Protein AF-A0A9E5TZX3-F1 (afdb_monomer)

Structure (mmCIF, N/CA/C/O backbone):
data_AF-A0A9E5TZX3-F1
#
_entry.id   AF-A0A9E5TZX3-F1
#
loop_
_atom_site.group_PDB
_atom_site.id
_atom_site.type_symbol
_atom_site.label_atom_id
_atom_site.label_alt_id
_atom_site.label_comp_id
_atom_site.label_asym_id
_atom_site.label_entity_id
_atom_site.label_seq_id
_atom_site.pdbx_PDB_ins_code
_atom_site.Cartn_x
_atom_site.Cartn_y
_atom_site.Cartn_z
_atom_site.occupancy
_atom_site.B_iso_or_equiv
_atom_site.auth_seq_id
_atom_site.auth_comp_id
_atom_site.auth_asym_id
_atom_site.auth_atom_id
_atom_site.pdbx_PDB_model_num
ATOM 1 N N . MET A 1 1 ? -10.973 85.812 -23.151 1.00 41.50 1 MET A N 1
ATOM 2 C CA . MET A 1 1 ? -11.802 84.598 -23.321 1.00 41.50 1 MET A CA 1
ATOM 3 C C . MET A 1 1 ? -11.166 83.493 -22.477 1.00 41.50 1 MET A C 1
ATOM 5 O O . MET A 1 1 ? -10.031 83.138 -22.777 1.00 41.50 1 MET A O 1
ATOM 9 N N . PRO A 1 2 ? -11.773 83.085 -21.348 1.00 46.34 2 PRO A N 1
ATOM 10 C CA . PRO A 1 2 ? -11.132 82.252 -20.332 1.00 46.34 2 PRO A CA 1
ATOM 11 C C . PRO A 1 2 ? -11.208 80.747 -20.638 1.00 46.34 2 PRO A C 1
ATOM 13 O O . PRO A 1 2 ? -11.978 80.289 -21.475 1.00 46.34 2 PRO A O 1
ATOM 16 N N . ARG A 1 3 ? -10.344 80.019 -19.928 1.00 48.78 3 ARG A N 1
ATOM 17 C CA . ARG A 1 3 ? -10.012 78.592 -20.003 1.00 48.78 3 ARG A CA 1
ATOM 18 C C . ARG A 1 3 ? -11.209 77.683 -19.683 1.00 48.78 3 ARG A C 1
ATOM 20 O O . ARG A 1 3 ? -11.773 77.789 -18.599 1.00 48.78 3 ARG A O 1
ATOM 27 N N . GLY A 1 4 ? -11.531 76.758 -20.589 1.00 44.69 4 GLY A N 1
ATOM 28 C CA . GLY A 1 4 ? -12.412 75.616 -20.331 1.00 44.69 4 GLY A CA 1
ATOM 29 C C . GLY A 1 4 ? -11.604 74.429 -19.804 1.00 44.69 4 GLY A C 1
ATOM 30 O O . GLY A 1 4 ? -10.664 73.973 -20.447 1.00 44.69 4 GLY A O 1
ATOM 31 N N . LEU A 1 5 ? -11.950 73.991 -18.600 1.00 48.12 5 LEU A N 1
ATOM 32 C CA . LEU A 1 5 ? -11.351 72.911 -17.824 1.00 48.12 5 LEU A CA 1
ATOM 33 C C . LEU A 1 5 ? -11.758 71.542 -18.410 1.00 48.12 5 LEU A C 1
ATOM 35 O O . LEU A 1 5 ? -12.945 71.231 -18.462 1.00 48.12 5 LEU A O 1
ATOM 39 N N . LEU A 1 6 ? -10.795 70.723 -18.842 1.00 48.78 6 LEU A N 1
ATOM 40 C CA . LEU A 1 6 ? -11.021 69.313 -19.188 1.00 48.78 6 LEU A CA 1
ATOM 41 C C . LEU A 1 6 ? -11.159 68.498 -17.889 1.00 48.78 6 LEU A C 1
ATOM 43 O O . LEU A 1 6 ? -10.180 68.336 -17.161 1.00 48.78 6 LEU A O 1
ATOM 47 N N . LEU A 1 7 ? -12.360 67.992 -17.591 1.00 45.75 7 LEU A N 1
ATOM 48 C CA . LEU A 1 7 ? -12.565 66.951 -16.573 1.00 45.75 7 LEU A CA 1
ATOM 49 C C . LEU A 1 7 ? -12.039 65.602 -17.106 1.00 45.75 7 LEU A C 1
ATOM 51 O O . LEU A 1 7 ? -12.399 65.232 -18.226 1.00 45.75 7 LEU A O 1
ATOM 55 N N . PRO A 1 8 ? -11.263 64.817 -16.337 1.00 48.97 8 PRO A N 1
ATOM 56 C CA . PRO A 1 8 ? -10.962 63.443 -16.715 1.00 48.97 8 PRO A CA 1
ATOM 57 C C . PRO A 1 8 ? -12.186 62.549 -16.456 1.00 48.97 8 PRO A C 1
ATOM 59 O O . PRO A 1 8 ? -12.740 62.543 -15.355 1.00 48.97 8 PRO A O 1
ATOM 62 N N . LEU A 1 9 ? -12.605 61.782 -17.471 1.00 49.41 9 LEU A N 1
ATOM 63 C CA . LEU A 1 9 ? -13.592 60.710 -17.319 1.00 49.41 9 LEU A CA 1
ATOM 64 C C . LEU A 1 9 ? -13.092 59.717 -16.261 1.00 49.41 9 LEU A C 1
ATOM 66 O O . LEU A 1 9 ? -12.065 59.064 -16.438 1.00 49.41 9 LEU A O 1
ATOM 70 N N . SER A 1 10 ? -13.827 59.601 -15.161 1.00 49.81 10 SER A N 1
ATOM 71 C CA . SER A 1 10 ? -13.577 58.605 -14.125 1.00 49.81 10 SER A CA 1
ATOM 72 C C . SER A 1 10 ? -14.001 57.229 -14.644 1.00 49.81 10 SER A C 1
ATOM 74 O O . SER A 1 10 ? -15.186 56.971 -14.845 1.00 49.81 10 SER A O 1
ATOM 76 N N . PHE A 1 11 ? -13.033 56.347 -14.885 1.00 47.84 11 PHE A N 1
ATOM 77 C CA . PHE A 1 11 ? -13.274 54.937 -15.187 1.00 47.84 11 PHE A CA 1
ATOM 78 C C . PHE A 1 11 ? -13.738 54.236 -13.899 1.00 47.84 11 PHE A C 1
ATOM 80 O O . PHE A 1 11 ? -12.927 53.898 -13.040 1.00 47.84 11 PHE A O 1
ATOM 87 N N . ILE A 1 12 ? -15.047 54.038 -13.736 1.00 52.88 12 ILE A N 1
ATOM 88 C CA . ILE A 1 12 ? -15.587 53.135 -12.711 1.00 52.88 12 ILE A CA 1
ATOM 89 C C . ILE A 1 12 ? -15.496 51.720 -13.289 1.00 52.88 12 ILE A C 1
ATOM 91 O O . ILE A 1 12 ? -16.363 51.277 -14.038 1.00 52.88 12 ILE A O 1
ATOM 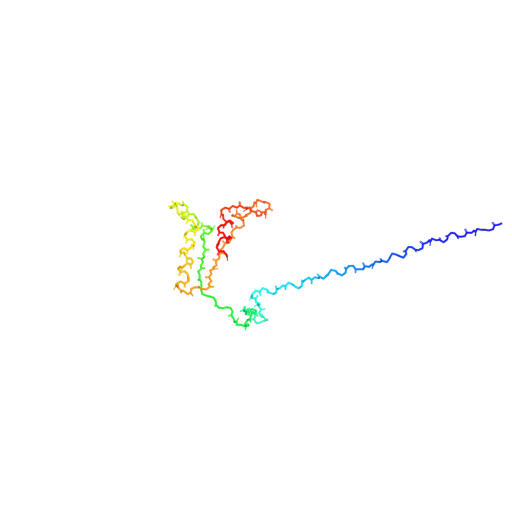95 N N . GLY A 1 13 ? -14.393 51.033 -12.995 1.00 52.88 13 GLY A N 1
ATOM 96 C CA . GLY A 1 13 ? -14.243 49.609 -13.278 1.00 52.88 13 GLY A CA 1
ATOM 97 C C . GLY A 1 13 ? -15.092 48.796 -12.305 1.00 52.88 13 GLY A C 1
ATOM 98 O O . GLY A 1 13 ? -14.776 48.718 -11.121 1.00 52.88 13 GLY A O 1
ATOM 99 N N . LEU A 1 14 ? -16.175 48.201 -12.804 1.00 54.53 14 LEU A N 1
ATOM 100 C CA . LEU A 1 14 ? -16.990 47.223 -12.090 1.00 54.53 14 LEU A CA 1
ATOM 101 C C . LEU A 1 14 ? -16.194 45.913 -11.958 1.00 54.53 14 LEU A C 1
ATOM 103 O O . LEU A 1 14 ? -16.202 45.080 -12.862 1.00 54.53 14 LEU A O 1
ATOM 107 N N . THR A 1 15 ? -15.479 45.724 -10.851 1.00 58.56 15 THR A N 1
ATOM 108 C CA . THR A 1 15 ? -14.862 44.437 -10.510 1.00 58.56 15 THR A CA 1
ATOM 109 C C . THR A 1 15 ? -15.933 43.491 -9.970 1.00 58.56 15 THR A C 1
ATOM 111 O O . THR A 1 15 ? -16.191 43.418 -8.771 1.00 58.56 15 THR A O 1
ATOM 114 N N . ALA A 1 16 ? -16.586 42.753 -10.870 1.00 56.94 16 ALA A N 1
ATOM 115 C CA . ALA A 1 16 ? -17.366 41.581 -10.492 1.00 56.94 16 ALA A CA 1
ATOM 116 C C . ALA A 1 16 ? -16.401 40.524 -9.928 1.00 56.94 16 ALA A C 1
ATOM 118 O O . ALA A 1 16 ? -15.657 39.886 -10.672 1.00 56.94 16 ALA A O 1
ATOM 119 N N . GLY A 1 17 ? -16.362 40.392 -8.602 1.00 56.19 17 GLY A N 1
ATOM 120 C CA . GLY A 1 17 ? -15.585 39.357 -7.931 1.00 56.19 17 GLY A CA 1
ATOM 121 C C . GLY A 1 17 ? -16.085 37.976 -8.345 1.00 56.19 17 GLY A C 1
ATOM 122 O O . GLY A 1 17 ? -17.207 37.597 -8.013 1.00 56.19 17 GLY A O 1
ATOM 123 N N . LEU A 1 18 ? -15.253 37.222 -9.068 1.00 60.59 18 LEU A N 1
ATOM 124 C CA . LEU A 1 18 ? -15.419 35.779 -9.198 1.00 60.59 18 LEU A CA 1
ATOM 125 C C . LEU A 1 18 ? -15.221 35.169 -7.807 1.00 60.59 18 LEU A C 1
ATOM 127 O O . LEU A 1 18 ? -14.093 35.035 -7.336 1.00 60.59 18 LEU A O 1
ATOM 131 N N . PHE A 1 19 ? -16.314 34.799 -7.146 1.00 61.56 19 PHE A N 1
ATOM 132 C CA . PHE A 1 19 ? -16.251 33.888 -6.011 1.00 61.56 19 PHE A CA 1
ATOM 133 C C . PHE A 1 19 ? -15.988 32.490 -6.565 1.00 61.56 19 PHE A C 1
ATOM 135 O O . PHE A 1 19 ? -16.896 31.813 -7.043 1.00 61.56 19 PHE A O 1
ATOM 142 N N . THR A 1 20 ? -14.728 32.064 -6.547 1.00 63.97 20 THR A N 1
ATOM 143 C CA . THR A 1 20 ? -14.392 30.655 -6.722 1.00 63.97 20 THR A CA 1
ATOM 144 C C . THR A 1 20 ? -14.916 29.905 -5.501 1.00 63.97 20 THR A C 1
ATOM 146 O O . THR A 1 20 ? -14.498 30.153 -4.371 1.00 63.97 20 THR A O 1
ATOM 149 N N . SER A 1 21 ? -15.872 28.997 -5.704 1.00 62.69 21 SER A N 1
ATOM 150 C CA . SER A 1 21 ? -16.239 28.038 -4.668 1.00 62.69 21 SER A CA 1
ATOM 151 C C . SER A 1 21 ? -15.019 27.158 -4.404 1.00 62.69 21 SER A C 1
ATOM 153 O O . SER A 1 21 ? -14.665 26.322 -5.236 1.00 62.69 21 SER A O 1
ATOM 155 N N . VAL A 1 22 ? -14.354 27.356 -3.268 1.00 63.41 22 VAL A N 1
ATOM 156 C CA . VAL A 1 22 ? -13.408 26.368 -2.749 1.00 63.41 22 VAL A CA 1
ATOM 157 C C . VAL A 1 22 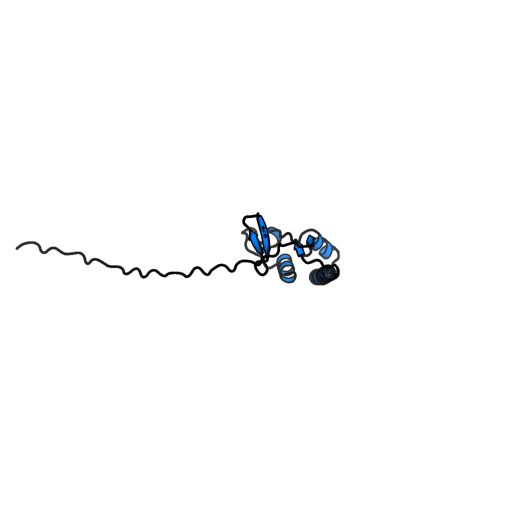? -14.244 25.134 -2.421 1.00 63.41 22 VAL A C 1
ATOM 159 O O . VAL A 1 22 ? -15.061 25.167 -1.502 1.00 63.41 22 VAL A O 1
ATOM 162 N N . GLY A 1 23 ? -14.116 24.082 -3.231 1.00 55.62 23 GLY A N 1
ATOM 163 C CA . GLY A 1 23 ? -14.750 22.801 -2.941 1.00 55.62 23 GLY A CA 1
ATOM 164 C C . GLY A 1 23 ? -14.290 22.327 -1.566 1.00 55.62 23 GLY A C 1
ATOM 165 O O . GLY A 1 23 ? -13.094 22.353 -1.273 1.00 55.62 23 GLY A O 1
ATOM 166 N N . ALA A 1 24 ? -15.231 21.946 -0.702 1.00 61.62 24 ALA A N 1
ATOM 167 C CA . ALA A 1 24 ? -14.885 21.322 0.563 1.00 61.62 24 ALA A CA 1
ATOM 168 C C . ALA A 1 24 ? -14.105 20.038 0.254 1.00 61.62 24 ALA A C 1
ATOM 170 O O . ALA A 1 24 ? -14.626 19.155 -0.426 1.00 61.62 24 ALA A O 1
ATOM 171 N N . GLN A 1 25 ? -12.856 19.957 0.716 1.00 61.59 25 GLN A N 1
ATOM 172 C CA . GLN A 1 25 ? -12.079 18.723 0.671 1.00 61.59 25 GLN A CA 1
ATOM 173 C C . GLN A 1 25 ? -12.906 17.645 1.381 1.00 61.59 25 GLN A C 1
ATOM 175 O O . GLN A 1 25 ? -13.232 17.813 2.562 1.00 61.59 25 GLN A O 1
ATOM 180 N N . GLU A 1 26 ? -13.279 16.571 0.679 1.00 66.75 26 GLU A N 1
ATOM 181 C CA . GLU A 1 26 ? -13.910 15.438 1.351 1.00 66.75 26 GLU A CA 1
ATOM 182 C C . GLU A 1 26 ? -12.980 14.968 2.469 1.00 66.75 26 GLU A C 1
ATOM 184 O O . GLU A 1 26 ? -11.767 14.821 2.280 1.00 66.75 26 GLU A O 1
ATOM 189 N N . ARG A 1 27 ? -13.539 14.810 3.673 1.00 72.06 27 ARG A N 1
ATOM 190 C CA . ARG A 1 27 ? -12.763 14.295 4.798 1.00 72.06 27 ARG A CA 1
ATOM 191 C C . ARG A 1 27 ? -12.315 12.887 4.426 1.00 72.06 27 ARG A C 1
ATOM 193 O O . ARG A 1 27 ? -13.145 12.062 4.052 1.00 72.06 27 ARG A O 1
ATOM 200 N N . GLY A 1 28 ? -11.007 12.645 4.519 1.00 85.81 28 GLY A N 1
ATOM 201 C CA . GLY A 1 28 ? -10.438 11.315 4.328 1.00 85.81 28 GLY A CA 1
ATOM 202 C C . GLY A 1 28 ? -11.081 10.293 5.274 1.00 85.81 28 GLY A C 1
ATOM 203 O O . GLY A 1 28 ? -11.766 10.671 6.223 1.00 85.81 28 GLY A O 1
ATOM 204 N N . PRO A 1 29 ? -10.854 8.990 5.059 1.00 92.88 29 PRO A N 1
ATOM 205 C CA . PRO A 1 29 ? -11.552 7.933 5.795 1.00 92.88 29 PRO A CA 1
ATOM 206 C C . PRO A 1 29 ? -11.255 7.937 7.303 1.00 92.88 29 PRO A C 1
ATOM 208 O O . PRO A 1 29 ? -11.999 7.332 8.076 1.00 92.88 29 PRO A O 1
ATOM 211 N N . VAL A 1 30 ? -10.188 8.622 7.726 1.00 95.81 30 VAL A N 1
ATOM 212 C CA . VAL A 1 30 ? -9.738 8.732 9.113 1.00 95.81 30 VAL A CA 1
ATOM 213 C C . VAL A 1 30 ? -9.601 10.202 9.506 1.00 95.81 30 VAL A C 1
ATOM 215 O O . VAL A 1 30 ? -9.040 11.014 8.772 1.00 95.81 30 VAL A O 1
ATOM 218 N N . THR A 1 31 ? -10.069 10.525 10.707 1.00 95.94 31 THR A N 1
ATOM 219 C CA . THR A 1 31 ? -9.879 11.817 11.382 1.00 95.94 31 THR A CA 1
ATOM 220 C C . THR A 1 31 ? -9.116 11.623 12.685 1.00 95.94 31 THR A C 1
ATOM 222 O O . THR A 1 31 ? -9.272 10.586 13.324 1.00 95.94 31 THR A O 1
ATOM 225 N N . VAL A 1 32 ? -8.341 12.621 13.110 1.00 96.06 32 VAL A N 1
ATOM 226 C CA . VAL A 1 32 ? -7.682 12.641 14.427 1.00 96.06 32 VAL A CA 1
ATOM 227 C C . VAL A 1 32 ? -8.486 13.556 15.348 1.00 96.06 32 VAL A C 1
ATOM 229 O O . VAL A 1 32 ? -8.735 14.705 14.985 1.00 96.06 32 VAL A O 1
ATOM 232 N N . GLY A 1 33 ? -8.942 13.042 16.490 1.00 93.44 33 GLY A N 1
ATOM 233 C CA . GLY A 1 33 ? -9.654 13.836 17.492 1.00 93.44 33 GLY A CA 1
ATOM 234 C C . GLY A 1 33 ? -8.728 14.778 18.267 1.00 93.44 33 GLY A C 1
ATOM 235 O O . GLY A 1 33 ? -7.507 14.632 18.235 1.00 93.44 33 GLY A O 1
ATOM 236 N N . ASP A 1 34 ? -9.310 15.720 19.015 1.00 95.88 34 ASP A N 1
ATOM 237 C CA . ASP A 1 34 ? -8.558 16.609 19.922 1.00 95.88 34 ASP A CA 1
ATOM 238 C C . ASP A 1 34 ? -7.853 15.830 21.054 1.00 95.88 34 ASP A C 1
ATOM 240 O O . ASP A 1 34 ? -6.902 16.317 21.663 1.00 95.88 34 ASP A O 1
ATOM 244 N N . ASP A 1 35 ? -8.304 14.599 21.314 1.00 97.25 35 ASP A N 1
ATOM 245 C CA . ASP A 1 35 ? -7.683 13.606 22.197 1.00 97.25 35 ASP A CA 1
ATOM 246 C C . ASP A 1 35 ? -6.477 12.888 21.557 1.00 97.25 35 ASP A C 1
ATOM 248 O O . ASP A 1 35 ? -5.836 12.060 22.202 1.00 97.25 35 ASP A O 1
ATOM 252 N N . GLY A 1 36 ? -6.157 13.194 20.296 1.00 96.94 36 GLY A N 1
ATOM 253 C CA . GLY A 1 36 ? -5.088 12.566 19.523 1.00 96.94 36 GLY A CA 1
ATOM 254 C C . GLY A 1 36 ? -5.442 11.188 18.954 1.00 96.94 36 GLY A C 1
ATOM 255 O O . GLY A 1 36 ? -4.576 10.544 18.361 1.00 96.94 36 GLY A O 1
ATOM 256 N N . VAL A 1 37 ? -6.686 10.718 19.106 1.00 97.81 37 VAL A N 1
ATOM 257 C CA . VAL A 1 37 ? -7.098 9.373 18.678 1.00 97.81 37 VAL A CA 1
ATOM 258 C C . VAL A 1 37 ? -7.558 9.384 17.220 1.00 97.81 37 VAL A C 1
ATOM 260 O O . VAL A 1 37 ? -8.407 10.186 16.824 1.00 97.81 37 VAL A O 1
ATOM 263 N N . MET A 1 38 ? -7.027 8.461 16.411 1.00 97.50 38 MET A N 1
ATOM 264 C CA . MET A 1 38 ? -7.499 8.226 15.043 1.00 97.50 38 MET A CA 1
ATOM 265 C C . MET A 1 38 ? -8.845 7.502 15.058 1.00 97.50 38 MET A C 1
ATOM 267 O O . MET A 1 38 ? -8.999 6.472 15.712 1.00 97.50 38 MET A O 1
ATOM 271 N N . ARG A 1 39 ? -9.821 8.019 14.310 1.00 97.69 39 ARG A N 1
ATOM 272 C CA . ARG A 1 39 ? -11.176 7.468 14.213 1.00 97.69 39 ARG A CA 1
ATOM 273 C C . ARG A 1 39 ? -11.636 7.384 12.771 1.00 97.69 39 ARG A C 1
ATOM 275 O O . ARG A 1 39 ? -11.421 8.319 11.998 1.00 97.69 39 ARG A O 1
ATOM 282 N N . TRP A 1 40 ? -12.322 6.299 12.429 1.00 97.06 40 TRP A N 1
ATOM 283 C CA . TRP A 1 40 ? -12.995 6.170 11.142 1.00 97.06 40 TRP A CA 1
ATOM 284 C C . TRP A 1 40 ? -14.066 7.248 11.008 1.00 97.06 40 TRP A C 1
ATOM 286 O O . TRP A 1 40 ? -14.967 7.335 11.840 1.00 97.06 40 TRP A O 1
ATOM 296 N N . THR A 1 41 ? -14.018 8.045 9.944 1.00 95.75 41 THR A N 1
ATOM 297 C CA . THR A 1 41 ? -14.996 9.121 9.718 1.00 95.75 41 THR A CA 1
ATOM 298 C C . THR A 1 41 ? -16.419 8.582 9.572 1.00 95.75 41 THR A C 1
ATOM 300 O O . THR A 1 41 ? -17.368 9.235 9.995 1.00 95.75 41 THR A O 1
ATOM 303 N N . ALA A 1 42 ? -16.572 7.367 9.039 1.00 94.88 42 ALA A N 1
ATOM 304 C CA . ALA A 1 42 ? -17.873 6.737 8.836 1.00 94.88 42 ALA A CA 1
ATOM 305 C C . ALA A 1 42 ? -18.560 6.279 10.137 1.00 94.88 42 ALA A C 1
ATOM 307 O O . ALA A 1 42 ? -19.786 6.254 10.196 1.00 94.88 42 ALA A O 1
ATOM 308 N N . THR A 1 43 ? -17.800 5.893 11.169 1.00 95.81 43 THR A N 1
ATOM 309 C CA . THR A 1 43 ? -18.358 5.232 12.369 1.00 95.81 43 THR A CA 1
ATOM 310 C C . THR A 1 43 ? -17.998 5.917 13.684 1.00 95.81 43 THR A C 1
ATOM 312 O O . THR A 1 43 ? -18.624 5.643 14.703 1.00 95.81 43 THR A O 1
ATOM 315 N N . GLY A 1 44 ? -16.975 6.774 13.698 1.00 95.50 44 GLY A N 1
ATOM 316 C CA . GLY A 1 44 ? -16.381 7.331 14.916 1.00 95.50 44 GLY A CA 1
ATOM 317 C C . GLY A 1 44 ? -15.596 6.313 15.757 1.00 95.50 44 GLY A C 1
ATOM 318 O O . GLY A 1 44 ? -15.015 6.682 16.783 1.00 95.50 44 GLY A O 1
ATOM 319 N N . ALA A 1 45 ? -15.550 5.043 15.343 1.00 97.19 45 ALA A N 1
ATOM 320 C CA . ALA A 1 45 ? -14.784 4.013 16.029 1.00 97.19 45 ALA A CA 1
ATOM 321 C C . ALA A 1 45 ? -13.282 4.303 15.921 1.00 97.19 45 ALA A C 1
ATOM 323 O O . ALA A 1 45 ? -12.817 4.818 14.903 1.00 97.19 45 ALA A O 1
ATOM 324 N N . GLU A 1 46 ? -12.538 3.974 16.976 1.00 97.94 46 GLU A N 1
ATOM 325 C CA . GLU A 1 46 ? -11.078 4.062 16.972 1.00 97.94 46 GLU A CA 1
ATOM 326 C C . GLU A 1 46 ? -10.490 3.173 15.871 1.00 97.94 46 GLU A C 1
ATOM 328 O O . GLU A 1 46 ? -10.960 2.057 15.635 1.00 97.94 46 GLU A O 1
ATOM 333 N N . VAL A 1 47 ? -9.476 3.685 15.177 1.00 97.50 47 VAL A N 1
ATOM 334 C CA . VAL A 1 47 ? -8.735 2.909 14.186 1.00 97.50 47 VAL A CA 1
ATOM 335 C C . VAL A 1 47 ? -7.789 1.969 14.922 1.00 97.50 47 VAL A C 1
ATOM 337 O O . VAL A 1 47 ? -6.764 2.393 15.449 1.00 97.50 47 VAL A O 1
ATOM 340 N N . ALA A 1 48 ? -8.125 0.685 14.924 1.00 96.56 48 ALA A N 1
ATOM 341 C CA . ALA A 1 48 ? -7.283 -0.387 15.432 1.00 96.56 48 ALA A CA 1
ATOM 342 C C . ALA A 1 48 ? -7.124 -1.434 14.327 1.00 96.56 48 ALA A C 1
ATOM 344 O O . ALA A 1 48 ? -8.059 -2.177 14.050 1.00 96.56 48 ALA A O 1
ATOM 345 N N . GLN A 1 49 ? -5.960 -1.442 13.680 1.00 96.25 49 GLN A N 1
ATOM 346 C CA . GLN A 1 49 ? -5.641 -2.344 12.574 1.00 96.25 49 GLN A CA 1
ATOM 347 C C . GLN A 1 49 ? -4.546 -3.330 12.984 1.00 96.25 49 GLN A C 1
ATOM 349 O O . GLN A 1 49 ? -3.592 -2.967 13.679 1.00 96.25 49 GLN A O 1
ATOM 354 N N . PHE A 1 50 ? -4.664 -4.570 12.525 1.00 97.50 50 PHE A N 1
ATOM 355 C CA . PHE A 1 50 ? -3.691 -5.633 12.711 1.00 97.50 50 PHE A CA 1
ATOM 356 C C . PHE A 1 50 ? -3.126 -6.065 11.356 1.00 97.50 50 PHE A C 1
ATOM 358 O O . PHE A 1 50 ? -3.819 -6.625 10.506 1.00 97.50 50 PHE A O 1
ATOM 365 N N . GLY A 1 51 ? -1.836 -5.795 11.158 1.00 96.94 51 GLY A N 1
ATOM 366 C CA . GLY A 1 51 ? -1.224 -5.881 9.841 1.00 96.94 51 GLY A CA 1
ATOM 367 C C . GLY A 1 51 ? 0.260 -6.207 9.840 1.00 96.94 51 GLY A C 1
ATOM 368 O O . GLY A 1 51 ? 0.883 -6.441 10.878 1.00 96.94 51 GLY A O 1
ATOM 369 N N . VAL A 1 52 ? 0.837 -6.200 8.640 1.00 96.62 52 VAL A N 1
ATOM 370 C CA . VAL A 1 52 ? 2.253 -6.510 8.391 1.00 96.62 52 VAL A CA 1
ATOM 371 C C . VAL A 1 52 ? 2.958 -5.378 7.651 1.00 96.62 52 VAL A C 1
ATOM 373 O O . VAL A 1 52 ? 2.332 -4.550 6.996 1.00 96.62 52 VAL A O 1
ATOM 376 N N . ASN A 1 53 ? 4.289 -5.343 7.719 1.00 96.38 53 ASN A N 1
ATOM 377 C CA . ASN A 1 53 ? 5.060 -4.527 6.783 1.00 96.38 53 ASN A CA 1
ATOM 378 C C . ASN A 1 53 ? 5.162 -5.284 5.461 1.00 96.38 53 ASN A C 1
ATOM 380 O O . ASN A 1 53 ? 5.638 -6.420 5.444 1.00 96.38 53 ASN A O 1
ATOM 384 N N . TYR A 1 54 ? 4.748 -4.650 4.370 1.00 96.31 54 TYR A N 1
ATOM 385 C CA . TYR A 1 54 ? 4.748 -5.256 3.050 1.00 96.31 54 TYR A CA 1
ATOM 386 C C . TYR A 1 54 ? 5.642 -4.477 2.092 1.00 96.31 54 TYR A C 1
ATOM 388 O O . TYR A 1 54 ? 5.658 -3.248 2.085 1.00 96.31 54 TYR A O 1
ATOM 396 N N . SER A 1 55 ? 6.446 -5.207 1.319 1.00 95.69 55 SER A N 1
ATOM 397 C CA . SER A 1 55 ? 7.483 -4.615 0.471 1.00 95.69 55 SER A CA 1
ATOM 398 C C . SER A 1 55 ? 7.587 -5.267 -0.902 1.00 95.69 55 SER A C 1
ATOM 400 O O . SER A 1 55 ? 8.596 -5.088 -1.552 1.00 95.69 55 SER A O 1
ATOM 402 N N . ALA A 1 56 ? 6.606 -6.028 -1.393 1.00 96.38 56 ALA A N 1
ATOM 403 C CA . ALA A 1 56 ? 6.743 -6.643 -2.723 1.00 96.38 56 ALA A CA 1
ATOM 404 C C . ALA A 1 56 ? 7.010 -5.639 -3.864 1.00 96.38 56 ALA A C 1
ATOM 406 O O . ALA A 1 56 ? 7.868 -5.942 -4.699 1.00 96.38 56 ALA A O 1
ATOM 407 N N . PRO A 1 57 ? 6.397 -4.435 -3.877 1.00 96.50 57 PRO A N 1
ATOM 408 C CA . PRO A 1 57 ? 6.710 -3.439 -4.898 1.00 96.50 57 PRO A CA 1
ATOM 409 C C . PRO A 1 57 ? 8.086 -2.779 -4.722 1.00 96.50 57 PRO A C 1
ATOM 411 O O . PRO A 1 57 ? 8.537 -2.100 -5.634 1.00 96.50 57 PRO A O 1
ATOM 414 N N . PHE A 1 58 ? 8.773 -2.957 -3.584 1.00 95.81 58 PHE A N 1
ATOM 415 C CA . PHE A 1 58 ? 9.962 -2.172 -3.226 1.00 95.81 58 PHE A CA 1
ATOM 416 C C . PHE A 1 58 ? 11.056 -2.962 -2.473 1.00 95.81 58 PHE A C 1
ATOM 418 O O . PHE A 1 58 ? 10.899 -4.113 -2.080 1.00 95.81 58 PHE A O 1
ATOM 425 N N . ALA A 1 59 ? 12.216 -2.352 -2.228 1.00 91.56 59 ALA A N 1
ATOM 426 C CA . ALA A 1 59 ? 13.256 -2.883 -1.336 1.00 91.56 59 ALA A CA 1
ATOM 427 C C . ALA A 1 59 ? 13.547 -4.407 -1.423 1.00 91.56 59 ALA A C 1
ATOM 429 O O . ALA A 1 59 ? 13.967 -4.911 -2.465 1.00 91.56 59 ALA A O 1
ATOM 430 N N . HIS A 1 60 ? 13.472 -5.137 -0.299 1.00 92.75 60 HIS A N 1
ATOM 431 C CA . HIS A 1 60 ? 14.014 -6.496 -0.196 1.00 92.75 60 HIS A CA 1
ATOM 432 C C . HIS A 1 60 ? 13.168 -7.529 -0.943 1.00 92.75 60 HIS A C 1
ATOM 434 O O . HIS A 1 60 ? 13.734 -8.322 -1.693 1.00 92.75 60 HIS A O 1
ATOM 440 N N . ALA A 1 61 ? 11.844 -7.529 -0.763 1.00 94.88 61 ALA A N 1
ATOM 441 C CA . ALA A 1 61 ? 10.982 -8.506 -1.427 1.00 94.88 61 ALA A CA 1
ATOM 442 C C . ALA A 1 61 ? 10.987 -8.304 -2.950 1.00 94.88 61 ALA A C 1
ATOM 444 O O . ALA A 1 61 ? 11.162 -9.277 -3.681 1.00 94.88 61 ALA A O 1
ATOM 445 N N . TYR A 1 62 ? 10.965 -7.053 -3.427 1.00 96.81 62 TYR A N 1
ATOM 446 C CA . TYR A 1 62 ? 11.122 -6.750 -4.851 1.00 96.81 62 TYR A CA 1
ATOM 447 C C . TYR A 1 62 ? 12.390 -7.371 -5.458 1.00 96.81 62 TYR A C 1
ATOM 449 O O . TYR A 1 62 ? 12.340 -8.011 -6.517 1.00 96.81 62 TYR A O 1
ATOM 457 N N . ARG A 1 63 ? 13.540 -7.213 -4.784 1.00 96.06 63 ARG A N 1
ATOM 458 C CA . ARG A 1 63 ? 14.817 -7.790 -5.236 1.00 96.06 63 ARG A CA 1
ATOM 459 C C . ARG A 1 63 ? 14.818 -9.313 -5.154 1.00 96.06 63 ARG A C 1
ATOM 461 O O . ARG A 1 63 ? 15.282 -9.951 -6.093 1.00 96.06 63 ARG A O 1
ATOM 468 N N . ALA A 1 64 ? 14.290 -9.883 -4.072 1.00 97.19 64 ALA A N 1
ATOM 469 C CA . ALA A 1 64 ? 14.239 -11.328 -3.869 1.00 97.19 64 ALA A CA 1
ATOM 470 C C . ALA A 1 64 ? 13.406 -12.024 -4.955 1.00 97.19 64 ALA A C 1
ATOM 472 O O . ALA A 1 64 ? 13.884 -12.972 -5.573 1.00 97.19 64 ALA A O 1
ATOM 473 N N . PHE A 1 65 ? 12.211 -11.509 -5.264 1.00 97.25 65 PHE A N 1
ATOM 474 C CA . PHE A 1 65 ? 11.388 -12.048 -6.349 1.00 97.25 65 PHE A CA 1
ATOM 475 C C . PHE A 1 65 ? 12.096 -11.965 -7.705 1.00 97.25 65 PHE A C 1
ATOM 477 O O . PHE A 1 65 ? 12.080 -12.932 -8.462 1.00 97.25 65 PHE A O 1
ATOM 484 N N . GLY A 1 66 ? 12.803 -10.861 -7.972 1.00 96.69 66 GLY A N 1
ATOM 485 C CA . GLY A 1 66 ? 13.601 -10.710 -9.191 1.00 96.69 66 GLY A CA 1
ATOM 486 C C . GLY A 1 66 ? 14.744 -11.719 -9.299 1.00 96.69 66 GLY A C 1
ATOM 487 O O . GLY A 1 66 ? 14.948 -12.304 -10.357 1.00 96.69 66 GLY A O 1
ATOM 488 N N . GLN A 1 67 ? 15.464 -11.965 -8.202 1.00 97.69 67 GLN A N 1
ATOM 489 C CA . GLN A 1 67 ? 16.546 -12.956 -8.153 1.00 97.69 67 GLN A CA 1
ATOM 490 C C . GLN A 1 67 ? 16.042 -14.387 -8.368 1.00 97.69 67 GLN A C 1
ATOM 492 O O . GLN A 1 67 ? 16.753 -15.207 -8.943 1.00 97.69 67 GLN A O 1
ATOM 497 N N . LEU A 1 68 ? 14.821 -14.677 -7.921 1.00 97.38 68 LEU A N 1
ATOM 498 C CA . LEU A 1 68 ? 14.166 -15.970 -8.105 1.00 97.38 68 LEU A CA 1
ATOM 499 C C . LEU A 1 68 ? 13.458 -16.102 -9.464 1.00 97.38 68 LEU A C 1
ATOM 501 O O . LEU A 1 68 ? 12.949 -17.177 -9.770 1.00 97.38 68 LEU A O 1
ATOM 505 N N . GLY A 1 69 ? 13.410 -15.036 -10.272 1.00 97.38 69 GLY A N 1
ATOM 506 C CA . GLY A 1 69 ? 12.681 -15.020 -11.543 1.00 97.38 69 GLY A CA 1
ATOM 507 C C . GLY A 1 69 ? 11.168 -15.192 -11.379 1.00 97.38 69 GLY A C 1
ATOM 508 O O . GLY A 1 69 ? 10.512 -15.712 -12.278 1.00 97.38 69 GLY A O 1
ATOM 509 N N . MET A 1 70 ? 10.621 -14.809 -10.223 1.00 97.38 70 MET A N 1
ATOM 510 C CA . MET A 1 70 ? 9.192 -14.911 -9.935 1.00 97.38 70 MET A CA 1
ATOM 511 C C . MET A 1 70 ? 8.421 -13.731 -10.526 1.00 97.38 70 MET A C 1
ATOM 513 O O . MET A 1 70 ? 8.901 -12.596 -10.527 1.00 97.38 70 MET A O 1
ATOM 517 N N . ASP A 1 71 ? 7.190 -13.997 -10.961 1.00 98.00 71 ASP A N 1
ATOM 518 C CA . ASP A 1 71 ? 6.239 -12.947 -11.312 1.00 98.00 71 ASP A CA 1
ATOM 519 C C . ASP A 1 71 ? 5.772 -12.225 -10.040 1.00 98.00 71 ASP A C 1
ATOM 521 O O . ASP A 1 71 ? 5.226 -12.836 -9.116 1.00 98.00 71 ASP A O 1
ATOM 525 N N . ARG A 1 72 ? 6.029 -10.917 -9.972 1.00 97.88 72 ARG A N 1
ATOM 526 C CA . ARG A 1 72 ? 5.758 -10.121 -8.769 1.00 97.88 72 ARG A CA 1
ATOM 527 C C . ARG A 1 72 ? 4.271 -9.872 -8.544 1.00 97.88 72 ARG A C 1
ATOM 529 O O . ARG A 1 72 ? 3.869 -9.815 -7.388 1.00 97.88 72 ARG A O 1
ATOM 536 N N . LYS A 1 73 ? 3.458 -9.766 -9.600 1.00 98.44 73 LYS A N 1
ATOM 537 C CA . LYS A 1 73 ? 2.003 -9.588 -9.464 1.00 98.44 73 LYS A CA 1
ATOM 538 C C . LYS A 1 73 ? 1.358 -10.865 -8.929 1.00 98.44 73 LYS A C 1
ATOM 540 O O . LYS A 1 73 ? 0.598 -10.802 -7.974 1.00 98.44 73 LYS A O 1
ATOM 545 N N . GLN A 1 74 ? 1.775 -12.031 -9.422 1.00 98.38 74 GLN A N 1
ATOM 546 C CA . GLN A 1 74 ? 1.334 -13.321 -8.879 1.00 98.38 74 GLN A CA 1
ATOM 547 C C . GLN A 1 74 ? 1.784 -13.533 -7.427 1.00 98.38 74 GLN A C 1
ATOM 549 O O . GLN A 1 74 ? 1.041 -14.100 -6.626 1.00 98.38 74 GLN A O 1
ATOM 554 N N . ALA A 1 75 ? 2.993 -13.085 -7.068 1.00 97.88 75 ALA A N 1
ATOM 555 C CA . ALA A 1 75 ? 3.442 -13.114 -5.677 1.00 97.88 75 ALA A CA 1
ATOM 556 C C . ALA A 1 75 ? 2.566 -12.213 -4.788 1.00 97.88 75 ALA A C 1
ATOM 558 O O . ALA A 1 75 ? 2.139 -12.650 -3.721 1.00 97.88 75 ALA A O 1
ATOM 559 N N . ILE A 1 76 ? 2.231 -11.008 -5.266 1.00 98.19 76 ILE A N 1
ATOM 560 C CA . ILE A 1 76 ? 1.295 -10.096 -4.596 1.00 98.19 76 ILE A CA 1
ATOM 561 C C . ILE A 1 76 ? -0.075 -10.753 -4.399 1.00 98.19 76 ILE A C 1
ATOM 563 O O . ILE A 1 76 ? -0.583 -10.750 -3.279 1.00 98.19 76 ILE A O 1
ATOM 567 N N . ASP A 1 77 ? -0.641 -11.381 -5.432 1.00 98.38 77 ASP A N 1
ATOM 568 C CA . ASP A 1 77 ?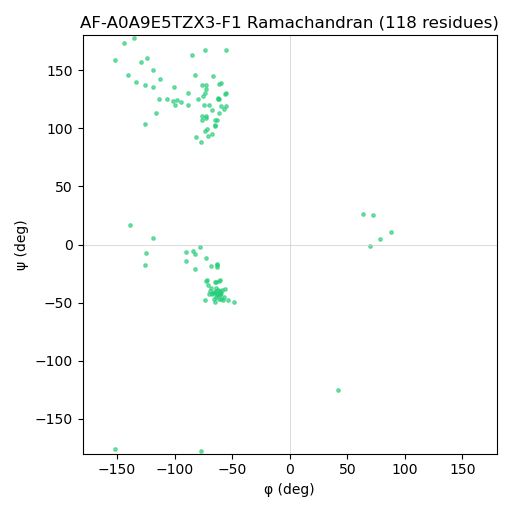 -1.935 -12.069 -5.334 1.00 98.38 77 ASP A CA 1
ATOM 569 C C . ASP A 1 77 ? -1.925 -13.142 -4.237 1.00 98.38 77 ASP A C 1
ATOM 571 O O . ASP A 1 77 ? -2.853 -13.243 -3.428 1.00 98.38 77 ASP A O 1
ATOM 575 N N . ALA A 1 78 ? -0.860 -13.946 -4.190 1.00 98.00 78 ALA A N 1
ATOM 576 C CA . ALA A 1 78 ? -0.704 -14.997 -3.195 1.00 98.00 78 ALA A CA 1
ATOM 577 C C . ALA A 1 78 ? -0.546 -14.427 -1.777 1.00 98.00 78 ALA A C 1
ATOM 579 O O . ALA A 1 78 ? -1.149 -14.947 -0.835 1.00 98.00 78 ALA A O 1
ATOM 580 N N . ASP A 1 79 ? 0.237 -13.361 -1.618 1.00 97.38 79 ASP A N 1
ATOM 581 C CA . ASP A 1 79 ? 0.463 -12.702 -0.333 1.00 97.38 79 ASP A CA 1
ATOM 582 C C . ASP A 1 79 ? -0.827 -12.070 0.208 1.00 97.38 79 ASP A C 1
ATOM 584 O O . ASP A 1 79 ? -1.212 -12.348 1.344 1.00 97.38 79 ASP A O 1
ATOM 588 N N . VAL A 1 80 ? -1.549 -11.294 -0.610 1.00 97.19 80 VAL A N 1
ATOM 589 C CA . VAL A 1 80 ? -2.819 -10.650 -0.225 1.00 97.19 80 VAL A CA 1
ATOM 590 C C . VAL A 1 80 ? -3.881 -11.696 0.118 1.00 97.19 80 VAL A C 1
ATOM 592 O O . VAL A 1 80 ? -4.594 -11.562 1.117 1.00 97.19 80 VAL A O 1
ATOM 595 N N . LEU A 1 81 ? -3.937 -12.799 -0.635 1.00 98.06 81 LEU A N 1
ATOM 596 C CA . LEU A 1 81 ? -4.787 -13.937 -0.295 1.00 98.06 81 LEU A CA 1
ATOM 597 C C . LEU A 1 81 ? -4.436 -14.523 1.083 1.00 98.06 81 LEU A C 1
ATOM 599 O O . LEU A 1 81 ? -5.333 -14.869 1.857 1.00 98.06 81 LEU A O 1
ATOM 603 N N . HIS A 1 82 ? -3.150 -14.651 1.415 1.00 98.38 82 HIS A N 1
ATOM 604 C CA . HIS A 1 82 ? -2.728 -15.114 2.736 1.00 98.38 82 HIS A CA 1
ATOM 605 C C . HIS A 1 82 ? -3.047 -14.106 3.841 1.00 98.38 82 HIS A C 1
ATOM 607 O O . HIS A 1 82 ? -3.473 -14.526 4.917 1.00 98.38 82 HIS A O 1
ATOM 613 N N . PHE A 1 83 ? -2.924 -12.803 3.585 1.00 97.88 83 PHE A N 1
ATOM 614 C CA . PHE A 1 83 ? -3.314 -11.763 4.540 1.00 97.88 83 PHE A CA 1
ATOM 615 C C . PHE A 1 83 ? -4.798 -11.871 4.893 1.00 97.88 83 PHE A C 1
ATOM 617 O O . PHE A 1 83 ? -5.140 -11.937 6.075 1.00 97.88 83 PHE A O 1
ATOM 624 N N . ALA A 1 84 ? -5.660 -12.031 3.884 1.00 96.94 84 ALA A N 1
ATOM 625 C CA . ALA A 1 84 ? -7.089 -12.246 4.086 1.00 96.94 84 ALA A CA 1
ATOM 626 C C . ALA A 1 84 ? -7.381 -13.526 4.893 1.00 96.94 84 ALA A C 1
ATOM 628 O O . ALA A 1 84 ? -8.202 -13.513 5.808 1.00 96.94 84 ALA A O 1
ATOM 629 N N . ARG A 1 85 ? -6.679 -14.634 4.610 1.00 98.12 85 ARG A N 1
ATOM 630 C CA . ARG A 1 85 ? -6.829 -15.902 5.356 1.00 98.12 85 ARG A CA 1
ATOM 631 C C . ARG A 1 85 ? -6.410 -15.795 6.821 1.00 98.12 85 ARG A C 1
ATOM 633 O O . ARG A 1 85 ? -6.969 -16.497 7.659 1.00 98.12 85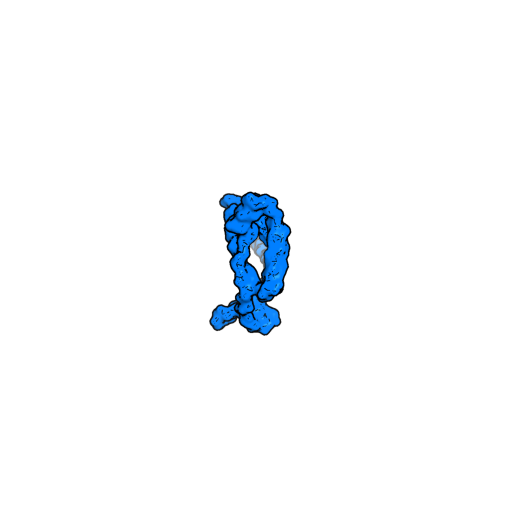 ARG A O 1
ATOM 640 N N . LEU A 1 86 ? -5.425 -14.952 7.116 1.00 98.06 86 LEU A N 1
ATOM 641 C CA . LEU A 1 86 ? -4.945 -14.691 8.472 1.00 98.06 86 LEU A CA 1
ATOM 642 C C . LEU A 1 86 ? -5.809 -13.666 9.223 1.00 98.06 86 LEU A C 1
ATOM 644 O O . LEU A 1 86 ? -5.601 -13.474 10.418 1.00 98.06 86 LEU A O 1
ATOM 648 N N . GLY A 1 87 ? -6.766 -13.023 8.546 1.00 97.75 87 GLY A N 1
ATOM 649 C CA . GLY A 1 87 ? -7.587 -11.963 9.127 1.00 97.75 87 GLY A CA 1
ATOM 650 C C . GLY A 1 87 ? -6.822 -10.657 9.348 1.00 97.75 87 GLY A C 1
ATOM 651 O O . GLY A 1 87 ? -7.183 -9.898 10.242 1.00 97.75 87 GLY A O 1
ATOM 652 N N . LEU A 1 88 ? -5.759 -10.411 8.575 1.00 98.12 88 LEU A N 1
ATOM 653 C CA . LEU A 1 88 ? -5.087 -9.114 8.565 1.00 98.12 88 LEU A CA 1
ATOM 654 C C . LEU A 1 88 ? -5.964 -8.094 7.837 1.00 98.12 88 LEU A C 1
ATOM 656 O O . LEU A 1 88 ? -6.508 -8.391 6.773 1.00 98.12 88 LEU A O 1
ATOM 660 N N . ASP A 1 89 ? -6.061 -6.890 8.386 1.00 95.88 89 ASP A N 1
ATOM 661 C CA . ASP A 1 89 ? -6.889 -5.800 7.852 1.00 95.88 89 ASP A CA 1
ATOM 662 C C . ASP A 1 89 ? -6.069 -4.564 7.449 1.00 95.88 89 ASP A C 1
ATOM 664 O O . ASP A 1 89 ? -6.623 -3.535 7.053 1.00 95.88 89 ASP A O 1
ATOM 668 N N . ALA A 1 90 ? -4.740 -4.671 7.524 1.00 96.12 90 ALA A N 1
ATOM 669 C CA . ALA A 1 90 ? -3.821 -3.648 7.064 1.00 96.12 90 ALA A CA 1
ATOM 670 C C . ALA A 1 90 ? -2.471 -4.215 6.623 1.00 96.12 90 ALA A C 1
ATOM 672 O O . ALA A 1 90 ? -1.998 -5.263 7.071 1.00 96.12 90 ALA A O 1
ATOM 673 N N . TYR A 1 91 ? -1.787 -3.432 5.802 1.00 95.88 91 TYR A N 1
ATOM 674 C CA . TYR A 1 91 ? -0.359 -3.556 5.576 1.00 95.88 91 TYR A CA 1
ATOM 675 C C . TYR A 1 91 ? 0.264 -2.170 5.467 1.00 95.88 91 TYR A C 1
ATOM 677 O O . TYR A 1 91 ? -0.338 -1.222 4.966 1.00 95.88 91 TYR A O 1
ATOM 685 N N . ARG A 1 92 ? 1.500 -2.052 5.947 1.00 96.38 92 ARG A N 1
ATOM 686 C CA . ARG A 1 92 ? 2.304 -0.841 5.824 1.00 96.38 92 ARG A CA 1
ATOM 687 C C . ARG A 1 92 ? 3.285 -1.010 4.679 1.00 96.38 92 ARG A C 1
ATOM 689 O O . ARG A 1 92 ? 4.162 -1.871 4.744 1.00 96.38 92 ARG A O 1
ATOM 696 N N . ILE A 1 93 ? 3.179 -0.136 3.688 1.00 94.75 93 ILE A N 1
ATOM 697 C CA . ILE A 1 93 ? 4.119 -0.059 2.571 1.00 94.75 93 ILE A CA 1
ATOM 698 C C . ILE A 1 93 ? 5.081 1.091 2.834 1.00 94.75 93 ILE A C 1
ATOM 700 O O . ILE A 1 93 ? 4.680 2.177 3.252 1.00 94.75 93 ILE A O 1
ATOM 704 N N . HIS A 1 94 ? 6.365 0.847 2.600 1.00 93.88 94 HIS A N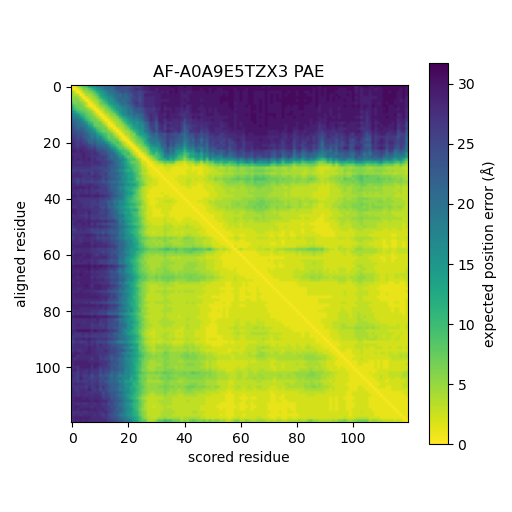 1
ATOM 705 C CA . HIS A 1 94 ? 7.342 1.919 2.500 1.00 93.88 94 HIS A CA 1
ATOM 706 C C . HIS A 1 94 ? 7.574 2.216 1.020 1.00 93.88 94 HIS A C 1
ATOM 708 O O . HIS A 1 94 ? 7.913 1.305 0.270 1.00 93.88 94 HIS A O 1
ATOM 714 N N . VAL A 1 95 ? 7.375 3.471 0.624 1.00 94.00 95 VAL A N 1
ATOM 715 C CA . VAL A 1 95 ? 7.601 3.950 -0.743 1.00 94.00 95 VAL A CA 1
ATOM 716 C C . VAL A 1 95 ? 8.874 4.786 -0.737 1.00 94.00 95 VAL A C 1
ATOM 718 O O . VAL A 1 95 ? 8.986 5.723 0.054 1.00 94.00 95 VAL A O 1
ATOM 721 N N . TRP A 1 96 ? 9.824 4.444 -1.602 1.00 91.62 96 TRP A N 1
ATOM 722 C CA . TRP A 1 96 ? 11.020 5.251 -1.832 1.00 91.62 96 TRP A CA 1
ATOM 723 C C . TRP A 1 96 ? 10.771 6.175 -3.020 1.00 91.62 96 TRP A C 1
ATOM 725 O O . TRP A 1 96 ? 10.503 5.701 -4.120 1.00 91.62 96 TRP A O 1
ATOM 735 N N . ASP A 1 97 ? 10.903 7.485 -2.807 1.00 91.94 97 ASP A N 1
ATOM 736 C CA . ASP A 1 97 ? 10.807 8.518 -3.845 1.00 91.94 97 ASP A CA 1
ATOM 737 C C . ASP A 1 97 ? 11.662 8.159 -5.067 1.00 91.94 97 ASP A C 1
ATOM 739 O O . ASP A 1 97 ? 11.157 8.053 -6.177 1.00 91.94 97 ASP A O 1
ATOM 743 N N . ARG A 1 98 ? 12.928 7.800 -4.841 1.00 93.44 98 ARG A N 1
ATOM 744 C CA . ARG A 1 98 ? 13.874 7.420 -5.902 1.00 93.44 98 ARG A CA 1
ATOM 745 C C . ARG A 1 98 ? 13.498 6.168 -6.695 1.00 93.44 98 ARG A C 1
ATOM 747 O O . ARG A 1 98 ? 14.085 5.938 -7.747 1.00 93.44 98 ARG A O 1
ATOM 754 N N . GLU A 1 99 ? 12.592 5.335 -6.185 1.00 94.81 99 GLU A N 1
ATOM 755 C CA . GLU A 1 99 ? 12.104 4.148 -6.898 1.00 94.81 99 GLU A CA 1
ATOM 756 C C . GLU A 1 99 ? 10.873 4.467 -7.764 1.00 94.81 99 GLU A C 1
ATOM 758 O O . GLU A 1 99 ? 10.546 3.679 -8.646 1.00 94.81 99 GLU A O 1
ATOM 763 N N . VAL A 1 100 ? 10.223 5.625 -7.580 1.00 96.56 100 VAL A N 1
ATOM 764 C CA . VAL A 1 100 ? 9.009 6.029 -8.322 1.00 96.56 100 VAL A CA 1
ATOM 765 C C . VAL A 1 100 ? 9.118 7.384 -9.025 1.00 96.56 100 VAL A C 1
ATOM 767 O O . VAL A 1 100 ? 8.219 7.735 -9.787 1.00 96.56 100 VAL A O 1
ATOM 770 N N . SER A 1 101 ? 10.188 8.148 -8.800 1.00 97.25 101 SER A N 1
ATOM 771 C CA . SER A 1 101 ? 10.404 9.460 -9.408 1.00 97.25 101 SER A CA 1
ATOM 772 C C . SER A 1 101 ? 11.773 9.601 -10.071 1.00 97.25 101 SER A C 1
ATOM 774 O O . SER A 1 101 ? 12.735 8.916 -9.720 1.00 97.25 101 SER A O 1
ATOM 776 N N . ASP A 1 102 ? 11.871 10.526 -11.025 1.00 96.62 102 ASP A N 1
ATOM 777 C CA . ASP A 1 102 ? 13.143 10.965 -11.593 1.00 96.62 102 ASP A CA 1
ATOM 778 C C . ASP A 1 102 ? 13.887 11.932 -10.645 1.00 96.62 102 ASP A C 1
ATOM 780 O O . ASP A 1 102 ? 13.443 12.227 -9.531 1.00 96.62 102 ASP A O 1
ATOM 784 N N . ASN A 1 103 ? 15.048 12.431 -11.085 1.00 96.00 103 ASN A N 1
ATOM 785 C CA . ASN A 1 103 ? 15.876 13.351 -10.296 1.00 96.00 103 ASN A CA 1
ATOM 786 C C . ASN A 1 103 ? 15.239 14.738 -10.091 1.00 96.00 103 ASN A C 1
ATOM 788 O O . ASN A 1 103 ? 15.688 15.479 -9.218 1.00 96.00 103 ASN A O 1
ATOM 792 N N . GLU A 1 104 ? 14.246 15.104 -10.902 1.00 97.12 104 GLU A N 1
ATOM 793 C CA . GLU A 1 104 ? 13.498 16.359 -10.782 1.00 97.12 104 GLU A CA 1
ATOM 794 C C . GLU A 1 104 ? 12.260 16.196 -9.883 1.00 97.12 104 GLU A C 1
ATOM 796 O O . GLU A 1 104 ? 11.617 17.184 -9.530 1.00 97.12 104 GLU A O 1
ATOM 801 N N . GLY A 1 105 ? 11.957 14.964 -9.459 1.00 95.12 105 GLY A N 1
ATOM 802 C CA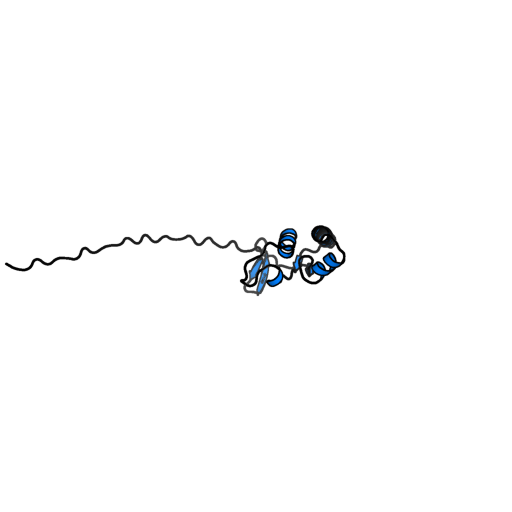 . GLY A 1 105 ? 10.809 14.625 -8.623 1.00 95.12 105 GLY A CA 1
ATOM 803 C C . GLY A 1 105 ? 9.536 14.326 -9.414 1.00 95.12 105 GLY A C 1
ATOM 804 O O . GLY A 1 105 ? 8.467 14.210 -8.812 1.00 95.12 105 GLY A O 1
ATOM 805 N N . ASN A 1 106 ? 9.614 14.180 -10.740 1.00 97.19 106 ASN A N 1
ATOM 806 C CA . ASN A 1 106 ? 8.462 13.768 -11.537 1.00 97.19 106 ASN A CA 1
ATOM 807 C C . ASN A 1 106 ? 8.232 12.266 -11.370 1.00 97.19 106 ASN A C 1
ATOM 809 O O . ASN A 1 106 ? 9.184 11.487 -11.422 1.00 97.19 106 ASN A O 1
ATOM 813 N N . LEU A 1 107 ? 6.973 11.846 -11.216 1.00 96.94 107 LEU A N 1
ATOM 814 C CA . LEU A 1 107 ? 6.632 10.423 -11.200 1.00 96.94 107 LEU A CA 1
ATOM 815 C C . LEU A 1 107 ? 7.000 9.760 -12.530 1.00 96.94 107 LEU A C 1
ATOM 817 O O . LEU A 1 107 ? 6.730 10.294 -13.607 1.00 96.94 107 LEU A O 1
ATOM 821 N N . VAL A 1 108 ? 7.569 8.563 -12.441 1.00 97.19 108 VAL A N 1
ATOM 822 C CA . VAL A 1 108 ? 7.985 7.762 -13.589 1.00 97.19 108 VAL A CA 1
ATOM 823 C C . VAL A 1 108 ? 7.124 6.511 -13.655 1.00 97.19 108 VAL A C 1
ATOM 825 O O . VAL A 1 108 ? 7.077 5.728 -12.710 1.00 97.19 108 VAL A O 1
ATOM 828 N N . ALA A 1 109 ? 6.484 6.291 -14.802 1.00 97.44 109 ALA A N 1
ATOM 829 C CA . ALA A 1 109 ? 5.802 5.036 -15.097 1.00 97.44 109 ALA A CA 1
ATOM 830 C C . ALA A 1 109 ? 6.838 3.908 -15.249 1.00 97.44 109 ALA A C 1
ATOM 832 O O . ALA A 1 109 ? 7.445 3.741 -16.309 1.00 97.44 109 ALA A O 1
ATOM 833 N N . ASN A 1 110 ? 7.079 3.170 -14.167 1.00 97.00 110 ASN A N 1
ATOM 834 C CA . ASN A 1 110 ? 8.041 2.075 -14.088 1.00 97.00 110 ASN A CA 1
ATOM 835 C C . ASN A 1 110 ? 7.439 0.853 -13.366 1.00 97.00 110 ASN A C 1
ATOM 837 O O . ASN A 1 110 ? 6.304 0.902 -12.900 1.00 97.00 110 ASN A O 1
ATOM 841 N N . ASP A 1 111 ? 8.210 -0.236 -13.270 1.00 97.06 111 ASP A N 1
ATOM 842 C CA . ASP A 1 111 ? 7.768 -1.491 -12.633 1.00 97.06 111 ASP A CA 1
ATOM 843 C C . ASP A 1 111 ? 7.368 -1.287 -11.162 1.00 97.06 111 ASP A C 1
ATOM 845 O O . ASP A 1 111 ? 6.370 -1.828 -10.707 1.00 97.06 111 ASP A O 1
ATOM 849 N N . HIS A 1 112 ? 8.096 -0.453 -10.413 1.00 97.56 112 HIS A N 1
ATOM 850 C CA . HIS A 1 112 ? 7.772 -0.160 -9.015 1.00 97.56 112 HIS A CA 1
ATOM 851 C C . HIS A 1 112 ? 6.420 0.544 -8.867 1.00 97.56 112 HIS A C 1
ATOM 853 O O . HIS A 1 112 ? 5.623 0.172 -8.006 1.00 97.56 112 HIS A O 1
ATOM 859 N N . LEU A 1 113 ? 6.160 1.551 -9.705 1.00 97.38 113 LEU A N 1
ATOM 860 C CA . LEU A 1 113 ? 4.908 2.296 -9.693 1.00 97.38 113 LEU A CA 1
ATOM 861 C C . LEU A 1 113 ? 3.737 1.431 -10.177 1.00 97.38 113 LEU A C 1
ATOM 863 O O . LEU A 1 113 ? 2.677 1.480 -9.566 1.00 97.38 113 LEU A O 1
ATOM 867 N N . ASP A 1 114 ? 3.940 0.598 -11.203 1.00 98.00 114 ASP A N 1
ATOM 868 C CA . ASP A 1 114 ? 2.939 -0.366 -11.687 1.00 98.00 114 ASP A CA 1
ATOM 869 C C . ASP A 1 114 ? 2.601 -1.431 -10.630 1.00 98.00 114 ASP A C 1
ATOM 871 O O . ASP A 1 114 ? 1.438 -1.768 -10.433 1.00 98.00 114 ASP A O 1
ATOM 875 N N . LEU A 1 115 ? 3.594 -1.936 -9.892 1.00 97.81 115 LEU A N 1
ATOM 876 C CA . LEU A 1 115 ? 3.365 -2.885 -8.799 1.00 97.81 115 LEU A CA 1
ATOM 877 C C . LEU A 1 115 ? 2.701 -2.240 -7.581 1.00 97.81 115 LEU A C 1
ATOM 879 O O . LEU A 1 115 ? 1.931 -2.908 -6.894 1.00 97.81 115 LEU A O 1
ATOM 883 N N . LEU A 1 116 ? 3.013 -0.974 -7.287 1.00 97.12 116 LEU A N 1
ATOM 884 C CA . LEU A 1 116 ? 2.327 -0.229 -6.235 1.00 97.12 116 LEU A CA 1
ATOM 885 C C . LEU A 1 116 ? 0.860 0.005 -6.609 1.00 97.12 116 LEU A C 1
ATOM 887 O O . LEU A 1 116 ? 0.002 -0.251 -5.774 1.00 97.12 116 LEU A O 1
ATOM 891 N N . ASP A 1 117 ? 0.580 0.445 -7.838 1.00 96.31 117 ASP A N 1
ATOM 892 C CA . ASP A 1 117 ? -0.788 0.646 -8.337 1.00 96.31 117 ASP A CA 1
ATOM 893 C C . ASP A 1 117 ? -1.584 -0.665 -8.335 1.00 96.31 117 ASP A C 1
ATOM 895 O O . ASP A 1 117 ? -2.703 -0.707 -7.846 1.00 96.31 117 ASP A O 1
ATOM 899 N N . TYR A 1 118 ? -0.968 -1.768 -8.770 1.00 97.81 118 TYR A N 1
ATOM 900 C CA . TYR A 1 118 ? -1.591 -3.094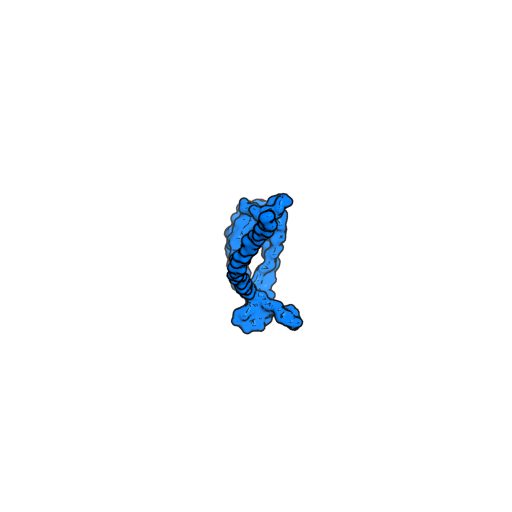 -8.764 1.00 97.81 118 TYR A CA 1
ATOM 901 C C . TYR A 1 118 ? -1.992 -3.594 -7.365 1.00 97.81 118 TYR A C 1
ATOM 903 O O . TYR A 1 118 ? -2.926 -4.380 -7.230 1.00 97.81 118 TYR A O 1
ATOM 911 N N . LEU A 1 119 ? -1.255 -3.190 -6.329 1.00 95.56 119 LEU A N 1
ATOM 912 C CA . LEU A 1 119 ? -1.463 -3.636 -4.951 1.00 95.56 119 LEU A CA 1
ATOM 913 C C . LEU A 1 119 ? -2.582 -2.871 -4.215 1.00 95.56 119 LEU 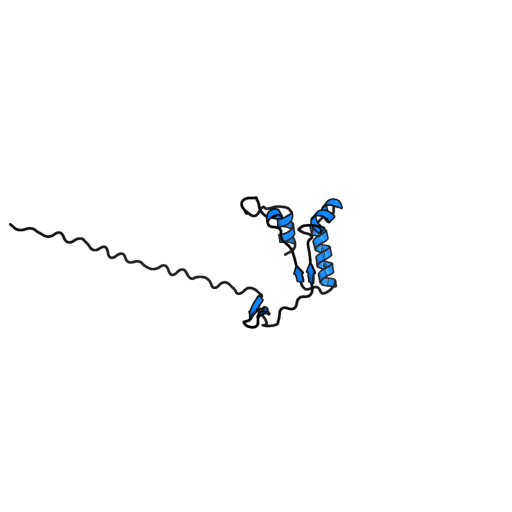A C 1
ATOM 915 O O . LEU A 1 119 ? -3.048 -3.353 -3.178 1.00 95.56 119 LEU A O 1
ATOM 919 N N . LEU A 1 120 ? -2.947 -1.669 -4.671 1.00 89.44 120 LEU A N 1
ATOM 920 C CA . LEU A 1 120 ? -3.903 -0.772 -4.003 1.00 89.44 120 LEU A CA 1
ATOM 921 C C . LEU A 1 120 ? -5.342 -0.994 -4.485 1.00 89.44 120 LEU A C 1
ATOM 923 O O . LEU A 1 120 ? -6.240 -0.877 -3.618 1.00 89.44 120 LEU A O 1
#

Secondary structure (DSSP, 8-state):
-PPPP-PPP-------------PPPPPPSEEE-TTS-EEETTT--B----EEEE-TTSHHHHHHHHHTT--HHHHHHHHHHHHHHHT--EEEEP--HHHHB-TTS-B--SHHHHHHHHH-

pLDDT: mean 87.01, std 17.77, range [41.5, 98.44]

Radius of gyration: 28.25 Å; Cα contacts (8 Å, |Δi|>4): 107; chains: 1; bounding box: 35×101×46 Å

Sequence (120 aa):
MPRGLLLPLSFIGLTAGLFTSVGAQERGPVTVGDDGVMRWTATGAEVAQFGVNYSAPFAHAYRAFGQLGMDRKQAIDADVLHFARLGLDAYRIHVWDREVSDNEGNLVANDHLDLLDYLL

Mean predicted aligned error: 10.96 Å

Solvent-accessible surface area (backbone atoms only — not comparable to full-atom values): 7775 Å² total; per-residue (Å²): 138,84,88,83,82,85,78,80,85,79,83,82,78,81,79,79,77,81,79,76,78,77,73,78,76,76,79,58,70,60,44,69,46,100,88,69,48,49,19,31,63,89,75,66,47,72,70,81,76,52,62,48,82,48,39,66,51,30,76,67,48,33,51,51,35,57,76,69,71,49,61,63,67,62,49,49,53,53,49,53,54,48,37,56,75,71,66,40,76,44,69,48,71,73,83,57,64,81,66,34,26,50,98,88,66,48,77,43,99,4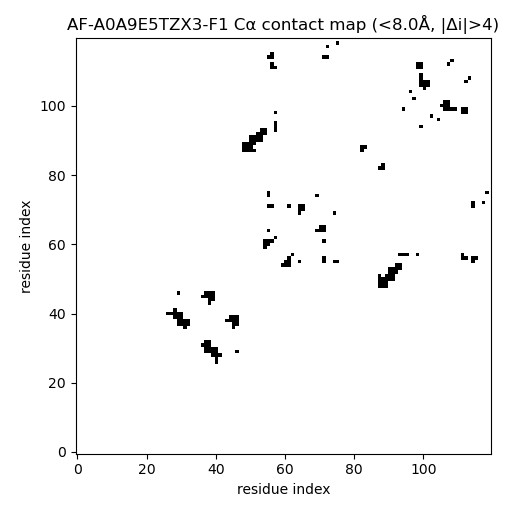3,72,37,41,53,42,46,62,73,72,108

Foldseek 3Di:
DDDDDDDDDDPPDDPPDDPDPPPDDPDPQWDQDPVRFIAGPVPRDTDDFDEEADALLHDPVVVVCVVVVHDSLVVLVVVVVVCVVVVGPDYHYDDDQVSQADPVSHGDPDSSVVSVVSND